Protein AF-A0A6V7JXF0-F1 (afdb_monomer_lite)

InterPro domains:
  IPR001424 Superoxide dismutase, copper/zinc binding domain [PF00080] (1-31)
  IPR018152 Superoxide dismutase, copper/zinc, binding site [PS00332] (20-31)
  IPR024134 Superoxide dismutase (Cu/Zn) / superoxide dismutase copper chaperone [PTHR10003] (1-34)
  IPR036423 Superoxide dismutase-like, copper/zinc binding domain superfamily [G3DSA:2.60.40.200] (1-35)
  IPR036423 Superoxide dismutase-like, copper/zinc binding domain superfamily [SSF49329] (1-33)

pLDDT: mean 97.7, std 2.81, range [81.75, 98.75]

Secondary structure (DSSP, 8-state):
-BSS---TT-S-STTHHHHTT--SBS---------

Organism: NCBI:txid1563983

Radius of gyration: 12.75 Å; chains: 1; bounding box: 30×12×32 Å

Foldseek 3Di:
DAPADQCCLPPPDPCNVPRSPRHDDPDDDDDDDDD

Structure (mmCIF, N/CA/C/O backbone):
data_AF-A0A6V7JXF0-F1
#
_entry.id   AF-A0A6V7JXF0-F1
#
loop_
_atom_site.group_PDB
_atom_site.id
_atom_site.type_symbol
_atom_site.label_atom_id
_atom_site.label_alt_id
_atom_site.label_comp_id
_atom_site.label_asym_id
_atom_site.label_entity_id
_atom_site.label_seq_id
_atom_site.pdbx_PDB_ins_code
_atom_site.Cartn_x
_atom_site.Cartn_y
_atom_site.Cartn_z
_atom_site.occupancy
_atom_site.B_iso_or_equiv
_atom_site.auth_seq_id
_atom_site.auth_comp_id
_atom_site.auth_asym_id
_atom_site.auth_atom_id
_atom_site.pdbx_PDB_model_num
ATOM 1 N N . VAL A 1 1 ? -5.802 -0.361 0.228 1.00 96.00 1 VAL A N 1
ATOM 2 C CA . VAL A 1 1 ? -5.396 -1.548 -0.565 1.00 96.00 1 VAL A CA 1
ATOM 3 C C . VAL A 1 1 ? -5.046 -1.097 -1.971 1.00 96.00 1 VAL A C 1
ATOM 5 O O . VAL A 1 1 ? -5.676 -0.160 -2.462 1.00 96.00 1 VAL A O 1
ATOM 8 N N . HIS A 1 2 ? -4.022 -1.703 -2.562 1.00 98.56 2 HIS A N 1
ATOM 9 C CA . HIS A 1 2 ? -3.447 -1.303 -3.843 1.00 98.56 2 HIS A CA 1
ATOM 10 C C . HIS A 1 2 ? -3.764 -2.309 -4.955 1.00 98.56 2 HIS A C 1
ATOM 12 O O . HIS A 1 2 ? -4.179 -3.428 -4.657 1.00 98.56 2 HIS A O 1
ATOM 18 N N . ALA A 1 3 ? -3.666 -1.863 -6.209 1.00 98.56 3 ALA A N 1
ATOM 19 C CA . ALA A 1 3 ? -3.977 -2.669 -7.389 1.00 98.56 3 ALA A CA 1
ATOM 20 C C . ALA A 1 3 ? -2.895 -3.71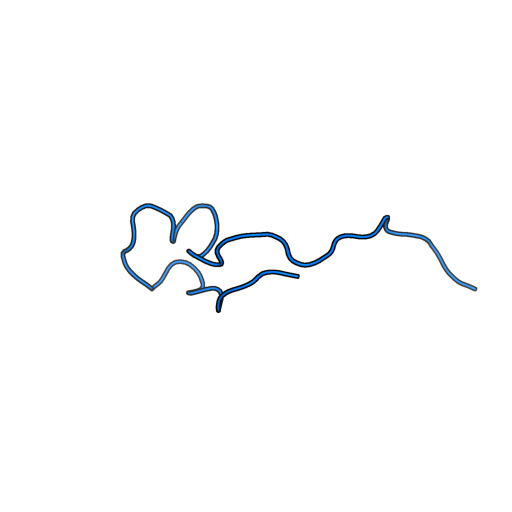4 -7.685 1.00 98.56 3 ALA A C 1
ATOM 22 O O . ALA A 1 3 ? -3.226 -4.833 -8.069 1.00 98.56 3 ALA A O 1
ATOM 23 N N . ASP A 1 4 ? -1.635 -3.357 -7.441 1.00 98.44 4 ASP A N 1
ATOM 24 C CA . ASP A 1 4 ? -0.478 -4.190 -7.739 1.00 98.44 4 ASP A CA 1
ATOM 25 C C . ASP A 1 4 ? 0.266 -4.593 -6.458 1.00 98.44 4 ASP A C 1
ATOM 27 O O . ASP A 1 4 ? 0.026 -4.071 -5.362 1.00 98.44 4 ASP A O 1
ATOM 31 N N . VAL A 1 5 ? 1.170 -5.563 -6.597 1.00 98.50 5 VAL A N 1
ATOM 32 C CA . VAL A 1 5 ? 2.017 -6.040 -5.498 1.00 98.50 5 VAL A CA 1
ATOM 33 C C . VAL A 1 5 ? 3.040 -4.965 -5.136 1.00 98.50 5 VAL A C 1
ATOM 35 O O . VAL A 1 5 ? 3.763 -4.479 -6.001 1.00 98.50 5 VAL A O 1
ATOM 38 N N . AS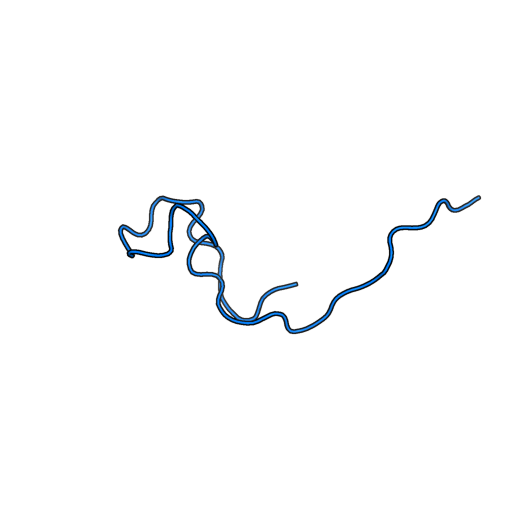P A 1 6 ? 3.132 -4.639 -3.847 1.00 98.56 6 ASP A N 1
ATOM 39 C CA . ASP A 1 6 ? 4.192 -3.783 -3.312 1.00 98.56 6 ASP A CA 1
ATOM 40 C C . ASP A 1 6 ? 5.543 -4.517 -3.383 1.00 98.56 6 ASP A C 1
ATOM 42 O O . ASP A 1 6 ? 5.722 -5.590 -2.801 1.00 98.56 6 ASP A O 1
ATOM 46 N N . ASP A 1 7 ? 6.497 -3.938 -4.109 1.00 98.50 7 ASP A N 1
ATOM 47 C CA . ASP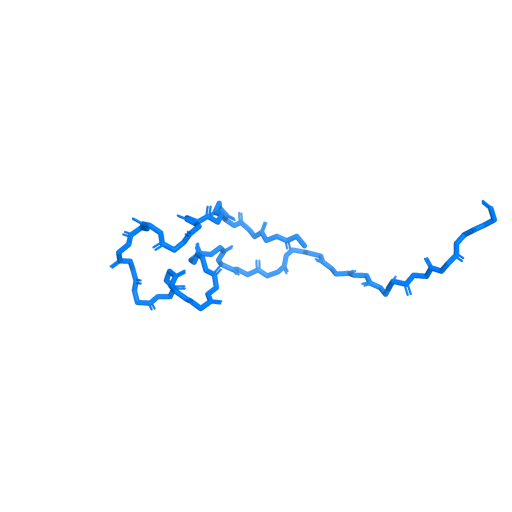 A 1 7 ? 7.843 -4.479 -4.305 1.00 98.50 7 ASP A CA 1
ATOM 48 C C . ASP A 1 7 ? 8.785 -4.276 -3.101 1.00 98.50 7 ASP A C 1
ATOM 50 O O . ASP A 1 7 ? 9.949 -4.696 -3.127 1.00 98.50 7 ASP A O 1
ATOM 54 N N . LEU A 1 8 ? 8.297 -3.636 -2.035 1.00 98.12 8 LEU A N 1
ATOM 55 C CA . LEU A 1 8 ? 8.980 -3.358 -0.772 1.00 98.12 8 LEU A CA 1
ATOM 56 C C . LEU A 1 8 ? 10.272 -2.547 -0.934 1.00 98.12 8 LEU A C 1
ATOM 58 O O . LEU A 1 8 ? 11.230 -2.687 -0.163 1.00 98.12 8 LEU A O 1
ATOM 62 N N . GLY A 1 9 ? 10.337 -1.714 -1.969 1.00 98.44 9 GLY A N 1
ATOM 63 C CA . GLY A 1 9 ? 11.500 -0.909 -2.300 1.00 98.44 9 GLY A CA 1
ATOM 64 C C . GLY A 1 9 ? 12.642 -1.706 -2.922 1.00 98.44 9 GLY A C 1
ATOM 65 O O . GLY A 1 9 ? 13.779 -1.226 -2.899 1.00 98.44 9 GLY A O 1
ATOM 66 N N . LYS A 1 10 ? 12.391 -2.919 -3.422 1.00 98.50 10 LYS A N 1
ATOM 67 C CA . LYS A 1 10 ? 13.424 -3.824 -3.959 1.00 98.50 10 LYS A CA 1
ATOM 68 C C . LYS A 1 10 ? 13.293 -4.072 -5.463 1.00 98.50 10 LYS A C 1
ATOM 70 O O . LYS A 1 10 ? 14.159 -4.734 -6.024 1.00 98.50 10 LYS A O 1
ATOM 75 N N . GLY A 1 11 ? 12.264 -3.522 -6.110 1.00 97.12 11 GLY A N 1
ATOM 76 C CA . GLY A 1 11 ? 12.001 -3.724 -7.539 1.00 97.12 11 GLY A CA 1
ATOM 77 C C . GLY A 1 11 ? 12.898 -2.927 -8.491 1.00 97.12 11 GLY A C 1
ATOM 78 O O . GLY A 1 11 ? 12.954 -3.242 -9.674 1.00 97.12 11 GLY A O 1
ATOM 79 N N . GLY A 1 12 ? 13.611 -1.904 -8.002 1.00 97.81 12 GLY A N 1
ATOM 80 C CA . GLY A 1 12 ? 14.483 -1.059 -8.833 1.00 97.81 12 GLY A CA 1
ATOM 81 C C . GLY A 1 12 ? 13.736 -0.102 -9.772 1.00 97.81 12 GLY A C 1
ATOM 82 O O . GLY A 1 12 ? 14.366 0.539 -10.608 1.00 97.81 12 GLY A O 1
ATOM 83 N N . HIS A 1 13 ? 12.416 0.018 -9.629 1.00 98.00 13 HIS A N 1
ATOM 84 C CA . HIS A 1 13 ? 11.603 0.991 -10.344 1.00 98.00 13 HIS A CA 1
ATOM 85 C C . HIS A 1 13 ? 11.728 2.376 -9.689 1.00 98.00 13 HIS A C 1
ATOM 87 O O . HIS A 1 13 ? 11.963 2.482 -8.482 1.00 98.00 13 HIS A O 1
ATOM 93 N N . GLU A 1 14 ? 11.517 3.448 -10.460 1.00 98.38 14 GLU A N 1
ATOM 94 C CA . GLU A 1 14 ? 11.558 4.833 -9.954 1.00 98.38 14 GLU A CA 1
ATOM 95 C C . GLU A 1 14 ? 10.648 5.016 -8.726 1.00 98.38 14 GLU A C 1
ATOM 97 O O . GLU A 1 14 ? 11.003 5.675 -7.750 1.00 98.38 14 GLU A O 1
ATOM 102 N N . LEU A 1 15 ? 9.493 4.347 -8.740 1.00 98.25 15 LEU A N 1
ATOM 103 C CA . LEU A 1 15 ? 8.491 4.421 -7.680 1.00 98.25 15 LEU A CA 1
ATOM 104 C C . LEU A 1 15 ? 8.690 3.410 -6.539 1.00 98.25 15 LEU A C 1
ATOM 106 O O . LEU A 1 15 ? 7.933 3.449 -5.566 1.00 98.25 15 LEU A O 1
ATOM 110 N N . SER A 1 16 ? 9.685 2.517 -6.609 1.00 98.25 16 SER A N 1
ATOM 111 C CA . SER A 1 16 ? 9.889 1.470 -5.596 1.00 98.25 16 SER A CA 1
ATOM 112 C C . SER A 1 16 ? 10.131 2.066 -4.206 1.00 98.25 16 SER A C 1
ATOM 114 O O . SER A 1 16 ? 9.560 1.616 -3.218 1.00 98.25 16 SER A O 1
ATOM 116 N N . LYS A 1 17 ? 10.952 3.120 -4.099 1.00 98.38 17 LYS A N 1
ATOM 117 C CA . LYS A 1 17 ? 11.289 3.738 -2.800 1.00 98.38 17 LYS A CA 1
ATOM 118 C C . LYS A 1 17 ? 10.233 4.711 -2.266 1.00 98.38 17 LYS A C 1
ATOM 120 O O . LYS A 1 17 ? 10.409 5.225 -1.167 1.00 98.38 17 LYS A O 1
ATOM 125 N N . THR A 1 18 ? 9.161 4.963 -3.014 1.00 98.50 18 THR A N 1
ATOM 126 C CA . THR A 1 18 ? 8.100 5.902 -2.619 1.00 98.50 18 THR A CA 1
ATOM 127 C C . THR A 1 18 ? 6.765 5.201 -2.404 1.00 98.50 18 THR A C 1
ATOM 129 O O . THR A 1 18 ? 6.142 5.376 -1.363 1.00 98.50 18 THR A O 1
ATOM 132 N N . THR A 1 19 ? 6.331 4.391 -3.367 1.00 98.50 19 THR A N 1
ATOM 133 C CA . THR A 1 19 ? 5.012 3.734 -3.371 1.00 98.50 19 THR A CA 1
ATOM 134 C C . THR A 1 19 ? 5.104 2.213 -3.469 1.00 98.50 19 THR A C 1
ATOM 136 O O . THR A 1 19 ? 4.078 1.560 -3.639 1.00 98.50 19 THR A O 1
ATOM 139 N N . GLY A 1 20 ? 6.319 1.649 -3.442 1.00 98.69 20 GLY A N 1
ATOM 140 C CA . GLY A 1 20 ? 6.528 0.215 -3.648 1.00 98.69 20 GLY A CA 1
ATOM 141 C C . GLY A 1 20 ? 6.124 -0.258 -5.042 1.00 98.69 20 GLY A C 1
ATOM 142 O O . GLY A 1 20 ? 5.888 -1.442 -5.241 1.00 98.69 20 GLY A O 1
ATOM 143 N N . ASN A 1 21 ? 5.963 0.668 -5.996 1.00 98.44 21 ASN A N 1
ATOM 144 C CA . ASN A 1 21 ? 5.383 0.391 -7.308 1.00 98.44 21 ASN A CA 1
ATOM 145 C C . ASN A 1 21 ? 4.007 -0.317 -7.252 1.00 98.44 21 ASN A C 1
ATOM 147 O O . ASN A 1 21 ? 3.639 -1.035 -8.174 1.00 98.44 21 ASN A O 1
ATOM 151 N N . ALA A 1 22 ? 3.226 -0.100 -6.186 1.00 98.75 22 ALA A N 1
ATOM 152 C CA . ALA A 1 22 ? 1.978 -0.831 -5.942 1.00 98.75 22 ALA A CA 1
ATOM 153 C C . ALA A 1 22 ? 0.776 -0.340 -6.785 1.00 98.75 22 ALA A C 1
ATOM 155 O O . ALA A 1 22 ? -0.354 -0.806 -6.622 1.00 98.75 22 ALA A O 1
ATOM 156 N N . GLY A 1 23 ? 0.980 0.640 -7.666 1.00 98.25 23 GLY A N 1
ATOM 157 C CA . GLY A 1 23 ? -0.076 1.177 -8.520 1.00 98.25 23 GLY A CA 1
ATOM 158 C C . GLY A 1 23 ? -1.192 1.908 -7.757 1.00 98.25 23 GLY A C 1
ATOM 159 O O . GLY A 1 23 ? -1.002 2.493 -6.684 1.00 98.25 23 GLY A O 1
ATOM 160 N N . GLY A 1 24 ? -2.388 1.921 -8.351 1.00 98.56 24 GLY A N 1
ATOM 161 C CA . GLY A 1 24 ? -3.546 2.674 -7.855 1.00 98.56 24 GLY A CA 1
ATOM 162 C C . GLY A 1 24 ? -4.117 2.158 -6.526 1.00 98.56 24 GLY A C 1
ATOM 163 O O . GLY A 1 24 ? -3.832 1.046 -6.091 1.00 98.56 24 GLY A O 1
ATOM 164 N N . ARG A 1 25 ? -4.961 2.965 -5.865 1.00 98.69 25 ARG A N 1
ATOM 165 C CA . ARG A 1 25 ? -5.707 2.557 -4.658 1.00 98.69 25 ARG A CA 1
ATOM 166 C C . ARG A 1 25 ? -7.062 1.980 -5.064 1.00 98.69 25 ARG A C 1
ATOM 168 O O . ARG A 1 25 ? -7.903 2.724 -5.554 1.00 98.69 25 ARG A O 1
ATOM 175 N N . LEU A 1 26 ? -7.294 0.691 -4.814 1.00 98.56 26 LEU A N 1
ATOM 176 C CA . LEU A 1 26 ? -8.589 0.049 -5.094 1.00 98.56 26 LEU A CA 1
ATOM 177 C C . LEU A 1 26 ? -9.656 0.412 -4.056 1.00 98.56 26 LEU A C 1
ATOM 179 O O . LEU A 1 26 ? -10.829 0.550 -4.383 1.00 98.56 26 LEU A O 1
ATOM 183 N N . ALA A 1 27 ? -9.246 0.572 -2.798 1.00 98.44 27 ALA A N 1
ATOM 184 C CA . ALA A 1 27 ? -10.120 1.025 -1.725 1.00 98.44 27 ALA A CA 1
ATOM 185 C C . ALA A 1 27 ? -9.327 1.714 -0.609 1.00 98.44 27 ALA A C 1
ATOM 187 O O . ALA A 1 27 ? -8.134 1.444 -0.387 1.00 98.44 27 ALA A O 1
ATOM 188 N N . CYS A 1 28 ? -10.024 2.578 0.121 1.00 98.19 28 CYS A N 1
ATOM 189 C CA . CYS A 1 28 ? -9.565 3.257 1.324 1.00 98.19 28 CYS A CA 1
ATOM 190 C C . CYS A 1 28 ? -10.685 3.273 2.376 1.00 98.19 28 CYS A C 1
ATOM 192 O O . CYS A 1 28 ? -11.851 3.043 2.065 1.00 98.19 28 CYS A O 1
ATOM 194 N N . GLY A 1 29 ? -10.319 3.526 3.629 1.00 97.75 29 GLY A N 1
ATOM 195 C CA . GLY A 1 29 ? -11.257 3.645 4.738 1.00 97.75 29 GLY A CA 1
ATOM 196 C C . GLY A 1 29 ? -10.665 4.521 5.833 1.00 97.75 29 GLY A C 1
ATOM 197 O O . GLY A 1 29 ? -9.443 4.637 5.949 1.00 97.75 29 GLY A O 1
ATOM 198 N N . VAL A 1 30 ? -11.535 5.156 6.614 1.00 98.50 30 VAL A N 1
ATOM 199 C CA . VAL A 1 30 ? -11.132 5.916 7.801 1.00 98.50 30 VAL A CA 1
ATOM 200 C C . VAL A 1 30 ? -10.836 4.933 8.932 1.00 98.50 30 VAL A C 1
ATOM 202 O O . VAL A 1 30 ? -11.573 3.969 9.129 1.00 98.50 30 VAL A O 1
ATOM 205 N N . ILE A 1 31 ? -9.757 5.171 9.675 1.00 98.00 31 ILE A N 1
ATOM 206 C CA . ILE A 1 31 ? -9.393 4.353 10.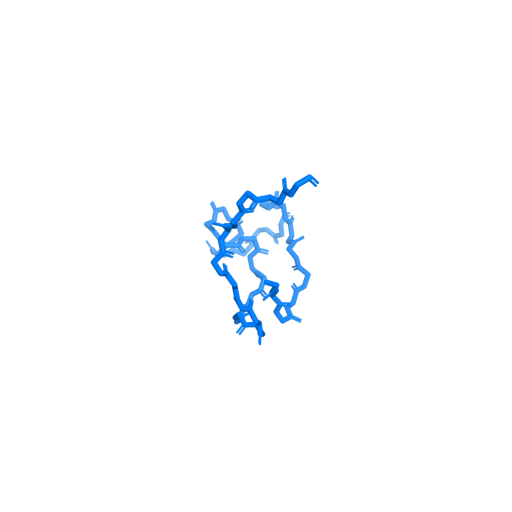835 1.00 98.00 31 ILE A CA 1
ATOM 207 C C . ILE A 1 31 ? -10.265 4.777 12.023 1.00 98.00 31 ILE A C 1
ATOM 209 O O . ILE A 1 31 ? -10.276 5.951 12.390 1.00 98.00 31 ILE A O 1
ATOM 213 N N . GLY A 1 32 ? -10.980 3.824 12.624 1.00 97.62 32 GLY A N 1
ATOM 214 C CA . GLY A 1 32 ? -11.828 4.037 13.799 1.00 97.62 32 GLY A CA 1
ATOM 215 C C . GLY A 1 32 ? -11.480 3.088 14.945 1.00 97.62 32 GLY A C 1
ATOM 216 O O . GLY A 1 32 ? -10.969 1.992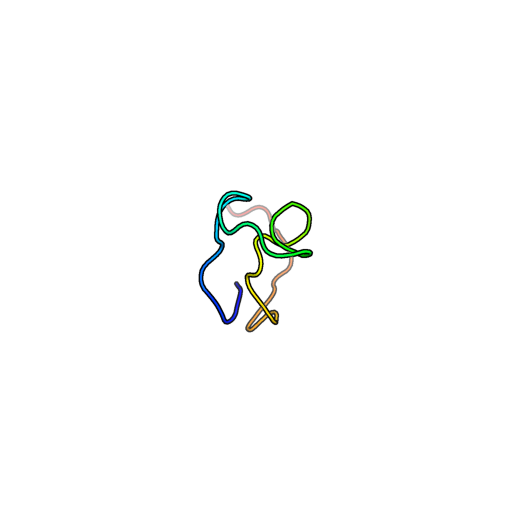 14.720 1.00 97.62 32 GLY A O 1
ATOM 217 N N . VAL A 1 33 ? -11.769 3.511 16.176 1.00 98.25 33 VAL A N 1
ATOM 218 C CA . VAL A 1 33 ? -11.656 2.668 17.377 1.00 98.25 33 VAL A CA 1
ATOM 219 C C . VAL A 1 33 ? -12.939 1.845 17.522 1.00 98.25 33 VAL A C 1
ATOM 221 O O . VAL A 1 33 ? -14.035 2.393 17.413 1.00 98.25 33 VAL A O 1
ATOM 224 N N . THR A 1 34 ? -12.809 0.539 17.767 1.00 95.75 34 THR A N 1
ATOM 225 C CA . THR A 1 34 ? -13.936 -0.377 18.014 1.00 95.75 34 THR A CA 1
ATOM 226 C C . THR A 1 34 ? -13.948 -0.856 19.469 1.00 95.75 34 THR A C 1
ATOM 228 O O . THR A 1 34 ? -12.925 -0.768 20.146 1.00 95.75 34 THR A O 1
ATOM 231 N N . LYS A 1 35 ? -15.124 -1.294 19.940 1.00 81.75 35 LYS A N 1
ATOM 232 C CA . LYS A 1 35 ? -15.356 -1.812 21.299 1.00 81.75 35 LYS A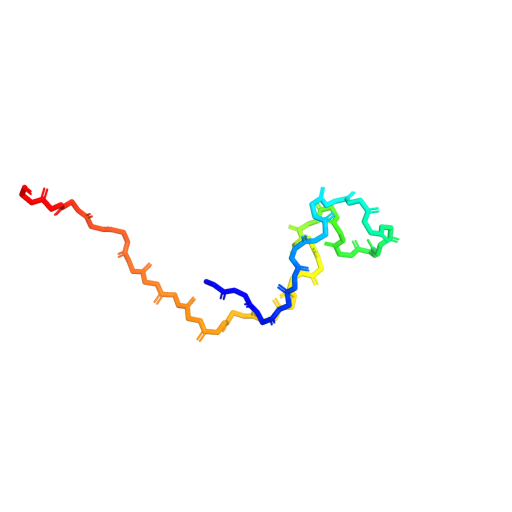 CA 1
ATOM 233 C C . LYS A 1 35 ? -14.559 -3.077 21.585 1.00 81.75 35 LYS A C 1
ATOM 235 O O . LYS A 1 35 ? -14.399 -3.876 20.633 1.00 81.75 35 LYS A O 1
#

Sequence (35 aa):
VHADVDDLGKGGHELSKTTGNAGGRLACGVIGVTK